Protein AF-A0AAW2M3I8-F1 (afdb_monomer_lite)

Foldseek 3Di:
DDQDQWKDKDWLQVPDDPVVLVVCLLQDWAWDWDDDPQKTKTATDHNVVVCVVVVHDDPDPPPRPGPIDIGHPVVSVVRVCRSSDGNPRDMDIDGHCPPPVVVVDDDPPDD

Sequence (111 aa):
MLVKDGPFKFVDDGHAEELDHSYFVTIRSSYLTLRQDGRFIIEPYSPHRFERQFGYYQDVPGTLRYDTRVAFLEEGLRYWRLCVLSKSSSKAWFPCLPANAKKLCLKAYKA

Structure (mmCIF, N/CA/C/O backbone):
data_AF-A0AAW2M3I8-F1
#
_entry.id   AF-A0AAW2M3I8-F1
#
loop_
_atom_site.group_PDB
_atom_site.id
_atom_site.type_symbol
_atom_site.label_atom_id
_atom_site.label_alt_id
_atom_site.label_comp_id
_atom_site.label_asym_id
_atom_site.label_entity_id
_atom_site.label_seq_id
_atom_site.pdbx_PDB_ins_code
_atom_site.Cartn_x
_atom_site.Cartn_y
_atom_site.Cartn_z
_atom_site.occupancy
_atom_site.B_iso_or_equiv
_atom_site.auth_seq_id
_atom_site.auth_comp_id
_atom_site.auth_asym_id
_atom_site.auth_atom_id
_atom_site.pdbx_PDB_model_num
ATOM 1 N N . MET A 1 1 ? -9.106 -7.551 13.986 1.00 53.06 1 MET A N 1
ATOM 2 C CA . MET A 1 1 ? -9.936 -6.487 13.368 1.00 53.06 1 MET A CA 1
ATOM 3 C C . MET A 1 1 ? -10.147 -5.429 14.428 1.00 53.06 1 MET A C 1
ATOM 5 O O . MET A 1 1 ? -10.654 -5.757 15.491 1.00 53.06 1 MET A O 1
ATOM 9 N N . LEU A 1 2 ? -9.644 -4.224 14.183 1.00 54.12 2 LEU A N 1
ATOM 10 C CA . LEU A 1 2 ? -9.368 -3.196 15.187 1.00 54.12 2 LEU A CA 1
ATOM 11 C C . LEU A 1 2 ? -10.657 -2.669 15.848 1.00 54.12 2 LEU A C 1
ATOM 13 O O . LEU A 1 2 ? -11.191 -1.632 15.467 1.00 54.12 2 LEU A O 1
ATOM 17 N N . VAL A 1 3 ? -11.167 -3.402 16.838 1.00 54.31 3 VAL A N 1
ATOM 18 C CA . VAL A 1 3 ? -12.229 -2.943 17.737 1.00 54.31 3 VAL A CA 1
ATOM 19 C C . VAL A 1 3 ? -11.545 -2.144 18.837 1.00 54.31 3 VAL A C 1
ATOM 21 O O . VAL A 1 3 ? -11.091 -2.693 19.837 1.00 54.31 3 VAL A O 1
ATOM 24 N N . LYS A 1 4 ? -11.389 -0.842 18.607 1.00 60.06 4 LYS A N 1
ATOM 25 C CA . LYS A 1 4 ? -10.986 0.107 19.646 1.00 60.06 4 LYS A CA 1
ATOM 26 C C . LYS A 1 4 ? -12.103 1.119 19.835 1.00 60.06 4 LYS A C 1
ATOM 28 O O . LYS A 1 4 ? -12.668 1.596 18.852 1.00 60.06 4 LYS A O 1
ATOM 33 N N . ASP A 1 5 ? -12.379 1.466 21.089 1.00 63.38 5 ASP A N 1
ATOM 34 C CA . ASP A 1 5 ? -13.468 2.366 21.505 1.00 63.38 5 ASP A CA 1
ATOM 35 C C . ASP A 1 5 ? -13.215 3.850 21.158 1.00 63.38 5 ASP A C 1
ATOM 37 O O . ASP A 1 5 ? -13.711 4.764 21.814 1.00 63.38 5 ASP A O 1
ATOM 41 N N . GLY A 1 6 ? -12.421 4.121 20.120 1.00 70.44 6 GLY A N 1
ATOM 42 C CA . GLY A 1 6 ? -12.074 5.467 19.694 1.00 70.44 6 GLY A CA 1
ATOM 43 C C . GLY A 1 6 ? -11.144 5.499 18.481 1.00 70.44 6 GLY A C 1
ATOM 44 O O . GLY A 1 6 ? -10.655 4.455 18.036 1.00 70.44 6 GLY A O 1
ATOM 45 N N . PRO A 1 7 ? -10.883 6.705 17.938 1.00 75.75 7 PRO A N 1
ATOM 46 C CA . PRO A 1 7 ? -9.880 6.872 16.903 1.00 75.75 7 PRO A CA 1
ATOM 47 C C . PRO A 1 7 ? -8.532 6.408 17.441 1.00 75.75 7 PRO A C 1
ATOM 49 O O . PRO A 1 7 ? -8.113 6.809 18.529 1.00 75.75 7 PRO A O 1
ATOM 52 N N . PHE A 1 8 ? -7.842 5.570 16.678 1.00 81.81 8 PHE A N 1
ATOM 53 C CA . PHE A 1 8 ? -6.535 5.074 17.080 1.00 81.81 8 PHE A CA 1
ATOM 54 C C . PHE A 1 8 ? -5.512 5.297 15.979 1.00 81.81 8 PHE A C 1
ATOM 56 O O . PHE A 1 8 ? -5.806 5.315 14.782 1.00 81.81 8 PHE A O 1
ATOM 63 N N . LYS A 1 9 ? -4.273 5.466 16.424 1.00 85.62 9 LYS A N 1
ATOM 64 C CA . LYS A 1 9 ? -3.113 5.575 15.561 1.00 85.62 9 LYS A CA 1
ATOM 65 C C . LYS A 1 9 ? -2.448 4.213 15.466 1.00 85.62 9 LYS A C 1
ATOM 67 O O . LYS A 1 9 ? -2.064 3.645 16.486 1.00 85.62 9 LYS A O 1
ATOM 72 N N . PHE A 1 10 ? -2.294 3.719 14.249 1.00 85.94 10 PHE A N 1
ATOM 73 C CA . PHE A 1 10 ? -1.436 2.580 13.966 1.00 85.94 10 PHE A CA 1
ATOM 74 C C . PHE A 1 10 ? -0.037 3.075 13.614 1.00 85.94 10 PHE A C 1
ATOM 76 O O . PHE A 1 10 ? 0.114 4.073 12.899 1.00 85.94 10 PHE A O 1
ATOM 83 N N . VAL A 1 11 ? 0.976 2.378 14.118 1.00 89.56 11 VAL A N 1
ATOM 84 C CA . VAL A 1 11 ? 2.383 2.607 13.792 1.00 89.56 11 VAL A CA 1
ATOM 85 C C . VAL A 1 11 ? 2.962 1.276 13.346 1.00 89.56 11 VAL A C 1
ATOM 87 O O . VAL A 1 11 ? 2.856 0.290 14.064 1.00 89.56 11 VAL A O 1
ATOM 90 N N . ASP A 1 12 ? 3.573 1.252 12.167 1.00 89.31 12 ASP A N 1
ATOM 91 C CA . ASP A 1 12 ? 4.314 0.084 11.699 1.00 89.31 12 ASP A CA 1
ATOM 92 C C . ASP A 1 12 ? 5.693 0.025 12.374 1.00 89.31 12 ASP A C 1
ATOM 94 O O . ASP A 1 12 ? 6.705 0.480 11.832 1.00 89.31 12 ASP A O 1
ATOM 98 N N . ASP A 1 13 ? 5.696 -0.492 13.599 1.00 92.31 13 ASP A N 1
ATOM 99 C CA . ASP A 1 13 ? 6.868 -0.766 14.437 1.00 92.31 13 ASP A CA 1
ATOM 100 C C . ASP A 1 13 ? 7.296 -2.248 14.398 1.00 92.31 13 ASP A C 1
ATOM 102 O O . ASP A 1 13 ? 8.311 -2.629 14.983 1.00 92.31 13 ASP A O 1
ATOM 106 N N . GLY A 1 14 ? 6.557 -3.080 13.656 1.00 90.44 14 GLY A N 1
ATOM 107 C CA . GLY A 1 14 ? 6.782 -4.521 13.533 1.00 90.44 14 GLY A CA 1
ATOM 108 C C . GLY A 1 14 ? 6.302 -5.355 14.717 1.00 90.44 14 GLY A C 1
ATOM 109 O O . GLY A 1 14 ? 6.712 -6.510 14.819 1.00 90.44 14 GLY A O 1
ATOM 110 N N . HIS A 1 15 ? 5.464 -4.797 15.593 1.00 90.81 15 HIS A N 1
ATOM 111 C CA . HIS A 1 15 ? 4.844 -5.517 16.710 1.00 90.81 15 HIS A CA 1
ATOM 112 C C . HIS A 1 15 ? 3.359 -5.840 16.483 1.00 90.81 15 HIS A C 1
ATOM 114 O O . HIS A 1 15 ? 2.739 -6.484 17.326 1.00 90.81 15 HIS A O 1
ATOM 120 N N . ALA A 1 16 ? 2.783 -5.404 15.360 1.00 87.62 16 ALA A N 1
ATOM 121 C CA . ALA A 1 16 ? 1.391 -5.674 15.012 1.00 87.62 16 ALA A CA 1
ATOM 122 C C . ALA A 1 16 ? 1.143 -7.149 14.653 1.00 87.62 16 ALA A C 1
ATOM 124 O O . ALA A 1 16 ? 2.010 -7.821 14.091 1.00 87.62 16 ALA A O 1
ATOM 125 N N . GLU A 1 17 ? -0.075 -7.627 14.917 1.00 90.00 17 GLU A N 1
ATOM 126 C CA . GLU A 1 17 ? -0.544 -8.923 14.423 1.00 90.00 17 GLU A CA 1
ATOM 127 C C . GLU A 1 17 ? -0.560 -8.959 12.887 1.00 90.00 17 GLU A C 1
ATOM 129 O O . GLU A 1 17 ? -0.767 -7.937 12.226 1.00 90.00 17 GLU A O 1
ATOM 134 N N . GLU A 1 18 ? -0.399 -10.151 12.307 1.00 87.38 18 GLU A N 1
ATOM 135 C CA . GLU A 1 18 ? -0.309 -10.347 10.854 1.00 87.38 18 GLU A CA 1
ATOM 136 C C . GLU A 1 18 ? -1.506 -9.756 10.097 1.00 87.38 18 GLU A C 1
ATOM 138 O O . GLU A 1 18 ? -1.328 -9.116 9.058 1.00 87.38 18 GLU A O 1
ATOM 143 N N . LEU A 1 19 ? -2.721 -9.921 10.628 1.00 85.81 19 LEU A N 1
ATOM 144 C CA . LEU A 1 19 ? -3.939 -9.387 10.019 1.00 85.81 19 LEU A CA 1
ATOM 145 C C . LEU A 1 19 ? -3.966 -7.855 10.027 1.00 85.81 19 LEU A C 1
ATOM 147 O O . LEU A 1 19 ? -4.311 -7.246 9.015 1.00 85.81 19 LEU A O 1
ATOM 151 N N . ASP A 1 20 ? -3.583 -7.231 11.140 1.00 84.81 20 ASP A N 1
ATOM 152 C CA . ASP A 1 20 ? -3.579 -5.773 11.269 1.00 84.81 20 ASP A CA 1
ATOM 153 C C . ASP A 1 20 ? -2.459 -5.149 10.424 1.00 84.81 20 ASP A C 1
ATOM 155 O O . ASP A 1 20 ? -2.681 -4.137 9.758 1.00 84.81 20 ASP A O 1
ATOM 159 N N . HIS A 1 21 ? -1.285 -5.788 10.373 1.00 85.81 21 HIS A N 1
ATOM 160 C CA . HIS A 1 21 ? -0.200 -5.404 9.471 1.00 85.81 21 HIS A CA 1
ATOM 161 C C . HIS A 1 21 ? -0.620 -5.537 8.002 1.00 85.81 21 HIS A C 1
ATOM 163 O O . HIS A 1 21 ? -0.438 -4.603 7.223 1.00 85.81 21 HIS A O 1
ATOM 169 N N . SER A 1 22 ? -1.224 -6.666 7.621 1.00 85.19 22 SER A N 1
ATOM 170 C CA . SER A 1 22 ? -1.696 -6.894 6.250 1.00 85.19 22 SER A CA 1
ATOM 171 C C . SER A 1 22 ? -2.730 -5.850 5.847 1.00 85.19 22 SER A C 1
ATOM 173 O O . SER A 1 22 ? -2.608 -5.236 4.789 1.00 85.19 22 SER A O 1
ATOM 175 N N . TYR A 1 23 ? -3.701 -5.573 6.721 1.00 82.62 23 TYR A N 1
ATOM 176 C CA . TYR A 1 23 ? -4.684 -4.519 6.498 1.00 82.62 23 TYR A CA 1
ATOM 177 C C . TYR A 1 23 ? -4.017 -3.146 6.351 1.00 82.62 23 TYR A C 1
ATOM 179 O O . TYR A 1 23 ? -4.283 -2.432 5.385 1.00 82.62 23 TYR A O 1
ATOM 187 N N . PHE A 1 24 ? -3.081 -2.801 7.236 1.00 83.00 24 PHE A N 1
ATOM 188 C CA . PHE A 1 24 ? -2.325 -1.555 7.145 1.00 83.00 24 PHE A CA 1
ATOM 189 C C . PHE A 1 24 ? -1.559 -1.416 5.819 1.00 83.00 24 PHE A C 1
ATOM 191 O O . PHE A 1 24 ? -1.614 -0.358 5.193 1.00 83.00 24 PHE A O 1
ATOM 198 N N . VAL A 1 25 ? -0.894 -2.477 5.347 1.00 83.00 25 VAL A N 1
ATOM 199 C CA . VAL A 1 25 ? -0.181 -2.479 4.059 1.00 83.00 25 VAL A CA 1
ATOM 200 C C . VAL A 1 25 ? -1.132 -2.172 2.897 1.00 83.00 25 VAL A C 1
ATOM 202 O O . VAL A 1 25 ? -0.759 -1.405 2.010 1.00 83.00 25 VAL A O 1
ATOM 205 N N . THR A 1 26 ? -2.369 -2.690 2.916 1.00 78.88 26 THR A N 1
ATOM 206 C CA . THR A 1 26 ? -3.353 -2.437 1.840 1.00 78.88 26 THR A CA 1
ATOM 207 C C . THR A 1 26 ? -3.827 -0.986 1.754 1.00 78.88 26 THR A C 1
ATOM 209 O O . THR A 1 26 ? -4.193 -0.525 0.671 1.00 78.88 26 THR A O 1
ATOM 212 N N . ILE A 1 27 ? -3.785 -0.247 2.864 1.00 78.25 27 ILE A N 1
ATOM 213 C CA . ILE A 1 27 ? -4.283 1.132 2.951 1.00 78.25 27 ILE A CA 1
ATOM 214 C C . ILE A 1 27 ? -3.174 2.168 3.143 1.00 78.25 27 ILE A C 1
ATOM 216 O O . ILE A 1 27 ? -3.456 3.322 3.450 1.00 78.25 27 ILE A O 1
ATOM 220 N N . ARG A 1 28 ? -1.902 1.786 3.042 1.00 79.56 28 ARG A N 1
ATOM 221 C CA . ARG A 1 28 ? -0.779 2.720 3.164 1.00 79.56 28 ARG A CA 1
ATOM 222 C C . ARG A 1 28 ? -0.400 3.247 1.784 1.00 79.56 28 ARG A C 1
ATOM 224 O O . ARG A 1 28 ? -0.320 2.479 0.832 1.00 79.56 28 ARG A O 1
ATOM 231 N N . SER A 1 29 ? -0.090 4.539 1.676 1.00 79.19 29 SER A N 1
ATOM 232 C CA . SER A 1 29 ? 0.522 5.091 0.460 1.00 79.19 29 SER A CA 1
ATOM 233 C C . SER A 1 29 ? 1.871 4.428 0.171 1.00 79.19 29 SER A C 1
ATOM 235 O O . SER A 1 29 ? 2.734 4.352 1.045 1.00 79.19 29 SER A O 1
ATOM 237 N N . SER A 1 30 ? 2.064 3.956 -1.055 1.00 81.94 30 SER A N 1
ATOM 238 C CA . SER A 1 30 ? 3.260 3.213 -1.464 1.00 81.94 30 SER A CA 1
ATOM 239 C C . SER A 1 30 ? 3.531 3.395 -2.963 1.00 81.94 30 SER A C 1
ATOM 241 O O . SER A 1 30 ? 3.030 4.336 -3.578 1.00 81.94 30 SER A O 1
ATOM 243 N N . TYR A 1 31 ? 4.334 2.510 -3.555 1.00 82.88 31 TYR A N 1
ATOM 244 C CA . TYR A 1 31 ? 4.492 2.400 -5.000 1.00 82.88 31 TYR A CA 1
ATOM 245 C C . TYR A 1 31 ? 4.024 1.017 -5.457 1.00 82.88 31 TYR A C 1
ATOM 247 O O . TYR A 1 31 ? 4.514 0.001 -4.960 1.00 82.88 31 TYR A O 1
ATOM 255 N N . LEU A 1 32 ? 3.102 0.973 -6.419 1.00 84.56 32 LEU A N 1
ATOM 256 C CA . LEU A 1 32 ? 2.764 -0.256 -7.128 1.00 84.56 32 LEU A CA 1
ATOM 257 C C . LEU A 1 32 ? 3.857 -0.551 -8.142 1.00 84.56 32 LEU A C 1
ATOM 259 O O . LEU A 1 32 ? 4.268 0.321 -8.900 1.00 84.56 32 LEU A O 1
ATOM 263 N N . THR A 1 33 ? 4.310 -1.797 -8.150 1.00 87.25 33 THR A N 1
ATOM 264 C CA . THR A 1 33 ? 5.286 -2.288 -9.117 1.00 87.25 33 THR A CA 1
ATOM 265 C C . THR A 1 33 ? 4.596 -3.277 -10.044 1.00 87.25 33 THR A C 1
ATOM 267 O O . THR A 1 33 ? 4.243 -4.379 -9.631 1.00 87.25 33 THR A O 1
ATOM 270 N N . LEU A 1 34 ? 4.387 -2.876 -11.292 1.00 87.69 34 LEU A N 1
ATOM 271 C CA . LEU A 1 34 ? 3.785 -3.682 -12.352 1.00 87.69 34 LEU A CA 1
ATOM 272 C C . LEU A 1 34 ? 4.893 -4.199 -13.271 1.00 87.69 34 LEU A C 1
ATOM 274 O O . LEU A 1 34 ? 5.874 -3.497 -13.503 1.00 87.69 34 LEU A O 1
ATOM 278 N N . ARG A 1 35 ? 4.757 -5.411 -13.812 1.00 89.81 35 ARG A N 1
ATOM 279 C CA . ARG A 1 35 ? 5.718 -5.974 -14.772 1.00 89.81 35 ARG A CA 1
ATOM 280 C C . ARG A 1 35 ? 5.098 -6.006 -16.164 1.00 89.81 35 ARG A C 1
ATOM 282 O O . ARG A 1 35 ? 4.040 -6.599 -16.337 1.00 89.81 35 ARG A O 1
ATOM 289 N N . GLN A 1 36 ? 5.787 -5.428 -17.143 1.00 87.06 36 GLN A N 1
ATOM 290 C CA . GLN A 1 36 ? 5.370 -5.406 -18.543 1.00 87.06 36 GLN A CA 1
ATOM 291 C C . GLN A 1 36 ? 6.592 -5.586 -19.452 1.00 87.06 36 GLN A C 1
ATOM 293 O O . GLN A 1 36 ? 7.563 -4.844 -19.331 1.00 87.06 36 GLN A O 1
ATOM 298 N N . ASP A 1 37 ? 6.560 -6.582 -20.342 1.00 87.69 37 ASP A N 1
ATOM 299 C CA . ASP A 1 37 ? 7.564 -6.801 -21.400 1.00 87.69 37 ASP A CA 1
ATOM 300 C C . ASP A 1 37 ? 9.029 -6.770 -20.916 1.00 87.69 37 ASP A C 1
ATOM 302 O O . ASP A 1 37 ? 9.910 -6.156 -21.515 1.00 87.69 37 ASP A O 1
ATOM 306 N N . GLY A 1 38 ? 9.300 -7.408 -19.771 1.00 84.81 38 GLY A N 1
ATOM 307 C CA . GLY A 1 38 ? 10.643 -7.461 -19.173 1.00 84.81 38 GLY A CA 1
ATOM 308 C C . GLY A 1 38 ? 11.084 -6.181 -18.451 1.00 84.81 38 GLY A C 1
ATOM 309 O O . GLY A 1 38 ? 12.180 -6.142 -17.894 1.00 84.81 38 GLY A O 1
ATOM 310 N N . ARG A 1 39 ? 10.227 -5.161 -18.405 1.00 87.44 39 ARG A N 1
ATOM 311 C CA . ARG A 1 39 ? 10.410 -3.917 -17.653 1.00 87.44 39 ARG A CA 1
ATOM 312 C C . ARG A 1 39 ? 9.428 -3.851 -16.491 1.00 87.44 39 ARG A C 1
ATOM 314 O O . ARG A 1 39 ? 8.454 -4.605 -16.427 1.00 87.44 39 ARG A O 1
ATOM 321 N N . PHE A 1 40 ? 9.699 -2.938 -15.569 1.00 90.62 40 PHE A N 1
ATOM 322 C CA . PHE A 1 40 ? 8.787 -2.604 -14.489 1.00 90.62 40 PHE A CA 1
ATOM 323 C C . PHE A 1 40 ? 8.213 -1.211 -14.692 1.00 90.62 40 PHE A C 1
ATOM 325 O O . PHE A 1 40 ? 8.906 -0.302 -15.142 1.00 90.62 40 PHE A O 1
ATOM 332 N N . ILE A 1 41 ? 6.943 -1.060 -14.349 1.00 89.81 41 ILE A N 1
ATOM 333 C CA . ILE A 1 41 ? 6.240 0.212 -14.281 1.00 89.81 41 ILE A CA 1
ATOM 334 C C . ILE A 1 41 ? 5.961 0.468 -12.806 1.00 89.81 41 ILE A C 1
ATOM 336 O O . ILE A 1 41 ? 5.349 -0.359 -12.129 1.00 89.81 41 ILE A O 1
ATOM 340 N N . ILE A 1 42 ? 6.460 1.590 -12.306 1.00 89.12 42 ILE A N 1
ATOM 341 C CA . ILE A 1 42 ? 6.300 2.020 -10.923 1.00 89.12 42 ILE A CA 1
ATOM 342 C C . ILE A 1 42 ? 5.275 3.141 -10.903 1.00 89.12 42 ILE A C 1
ATOM 344 O O . ILE A 1 42 ? 5.485 4.170 -11.541 1.00 89.12 42 ILE A O 1
ATOM 348 N N . GLU A 1 43 ? 4.185 2.949 -10.170 1.00 86.06 43 GLU A N 1
ATOM 349 C CA . GLU A 1 43 ? 3.122 3.943 -10.034 1.00 86.06 43 GLU A CA 1
ATOM 350 C C . GLU A 1 43 ? 2.913 4.313 -8.567 1.00 86.06 43 GLU A C 1
ATOM 352 O O . GLU A 1 43 ? 2.910 3.425 -7.711 1.00 86.06 43 GLU A O 1
ATOM 357 N N . PRO A 1 44 ? 2.692 5.595 -8.236 1.00 83.00 44 PRO A N 1
ATOM 358 C CA . PRO A 1 44 ? 2.302 5.970 -6.888 1.00 83.00 44 PRO A CA 1
ATOM 359 C C . PRO A 1 44 ? 0.963 5.311 -6.524 1.00 83.00 44 PRO A C 1
ATOM 361 O O . PRO A 1 44 ? -0.071 5.511 -7.173 1.00 83.00 44 PRO A O 1
ATOM 364 N N . TYR A 1 45 ? 0.979 4.533 -5.446 1.00 77.00 45 TYR A N 1
ATOM 365 C CA . TYR A 1 45 ? -0.212 4.005 -4.806 1.00 77.00 45 TYR A CA 1
ATOM 366 C C . TYR A 1 45 ? -0.675 5.001 -3.758 1.00 77.00 45 TYR A C 1
ATOM 368 O O . TYR A 1 45 ? 0.040 5.290 -2.797 1.00 77.00 45 TYR A O 1
ATOM 376 N N . SER A 1 46 ? -1.890 5.509 -3.924 1.00 72.81 46 SER A N 1
ATOM 377 C CA . SER A 1 46 ? -2.546 6.260 -2.871 1.00 72.81 46 SER A CA 1
ATOM 378 C C . SER A 1 46 ? -3.879 5.579 -2.525 1.00 72.81 46 SER A C 1
ATOM 380 O O . SER A 1 46 ? -4.687 5.328 -3.428 1.00 72.81 46 SER A O 1
ATOM 382 N N . PRO A 1 47 ? -4.109 5.268 -1.238 1.00 65.19 47 PRO A N 1
ATOM 383 C CA . PRO A 1 47 ? -5.226 4.454 -0.753 1.00 65.19 47 PRO A CA 1
ATOM 384 C C . PRO A 1 47 ? -6.608 5.019 -1.046 1.00 65.19 47 PRO A C 1
ATOM 386 O O . PRO A 1 47 ? -7.575 4.269 -0.993 1.00 65.19 47 PRO A O 1
ATOM 389 N N . HIS A 1 48 ? -6.728 6.298 -1.419 1.00 61.00 48 HIS A N 1
ATOM 390 C CA . HIS A 1 48 ? -8.007 6.897 -1.807 1.00 61.00 48 HIS A CA 1
ATOM 391 C C . HIS A 1 48 ? -8.737 6.089 -2.902 1.00 61.00 48 HIS A C 1
ATOM 393 O O . HIS A 1 48 ? -9.959 6.164 -3.005 1.00 61.00 48 HIS A O 1
ATOM 399 N N . ARG A 1 49 ? -8.020 5.294 -3.719 1.00 53.06 49 ARG A N 1
ATOM 400 C CA . ARG A 1 49 ? -8.630 4.361 -4.689 1.00 53.06 49 ARG A CA 1
ATOM 401 C C . ARG A 1 49 ? -9.259 3.123 -4.036 1.00 53.06 49 ARG A C 1
ATOM 403 O O . ARG A 1 49 ? -10.330 2.714 -4.472 1.00 53.06 49 ARG A O 1
ATOM 410 N N . PHE A 1 50 ? -8.636 2.565 -3.000 1.00 58.78 50 PHE A N 1
ATOM 411 C CA . PHE A 1 50 ? -9.170 1.444 -2.218 1.00 58.78 50 PHE A CA 1
ATOM 412 C C . PHE A 1 50 ? -10.303 1.911 -1.298 1.00 58.78 50 PHE A C 1
ATOM 414 O O . PHE A 1 50 ? -11.379 1.330 -1.272 1.00 58.78 50 PHE A O 1
ATOM 421 N N . GLU A 1 51 ? -10.117 3.043 -0.624 1.00 55.50 51 GLU A N 1
ATOM 422 C CA . GLU A 1 51 ? -11.101 3.650 0.273 1.00 55.50 51 GLU A CA 1
ATOM 423 C C . GLU A 1 51 ? -12.427 4.008 -0.422 1.00 55.50 51 GLU A C 1
ATOM 425 O O . GLU A 1 51 ? -13.495 3.815 0.164 1.00 55.50 51 GLU A O 1
ATOM 430 N N . ARG A 1 52 ? -12.388 4.411 -1.704 1.00 52.31 52 ARG A N 1
ATOM 431 C CA . ARG A 1 52 ? -13.591 4.576 -2.545 1.00 52.31 52 ARG A CA 1
ATOM 432 C C . ARG A 1 52 ? -14.396 3.285 -2.710 1.00 52.31 52 ARG A C 1
ATOM 434 O O . ARG A 1 52 ? -15.619 3.362 -2.769 1.00 52.31 52 ARG A O 1
ATOM 441 N N . GLN A 1 53 ? -13.750 2.116 -2.775 1.00 51.34 53 GLN A N 1
ATOM 442 C CA . GLN A 1 53 ? -14.450 0.828 -2.906 1.00 51.34 53 GLN A CA 1
ATOM 443 C C . GLN A 1 53 ? -15.235 0.465 -1.638 1.00 51.34 53 GLN A C 1
ATOM 445 O O . GLN A 1 53 ? -16.250 -0.220 -1.727 1.00 51.34 53 GLN A O 1
ATOM 450 N N . PHE A 1 54 ? -14.801 0.961 -0.476 1.00 56.59 54 PHE A N 1
ATOM 451 C CA . PHE A 1 54 ? -15.442 0.712 0.820 1.00 56.59 54 PHE A CA 1
ATOM 452 C C . PHE A 1 54 ? -16.275 1.898 1.333 1.00 56.59 54 PHE A C 1
ATOM 454 O O . PHE A 1 54 ? -16.810 1.838 2.437 1.00 56.59 54 PHE A O 1
ATOM 461 N N . GLY A 1 55 ? -16.423 2.961 0.534 1.00 48.34 55 GLY A N 1
ATOM 462 C CA . GLY A 1 55 ? -17.264 4.113 0.867 1.00 48.34 55 GLY A CA 1
ATOM 463 C C . GLY A 1 55 ? -16.685 5.041 1.939 1.00 48.34 55 GLY A C 1
ATOM 464 O O . GLY A 1 55 ? -17.442 5.782 2.566 1.00 48.34 55 GLY A O 1
ATOM 465 N N . TYR A 1 56 ? -15.367 5.025 2.163 1.00 51.94 56 TYR A N 1
ATOM 466 C CA . TYR A 1 56 ? -14.725 5.996 3.048 1.00 51.94 56 TYR A CA 1
ATOM 467 C C . TYR A 1 56 ? -14.681 7.380 2.377 1.00 51.94 56 TYR A C 1
ATOM 469 O O . TYR A 1 56 ? -14.317 7.523 1.208 1.00 51.94 56 TYR A O 1
ATOM 477 N N . TYR A 1 57 ? -15.101 8.405 3.122 1.00 44.62 57 TYR A N 1
ATOM 478 C CA . TYR A 1 57 ? -15.146 9.796 2.672 1.00 44.62 57 TYR A CA 1
ATOM 479 C C . TYR A 1 57 ? -13.734 10.390 2.691 1.00 44.62 57 TYR A C 1
ATOM 481 O O . TYR A 1 57 ? -13.116 10.447 3.752 1.00 44.62 57 TYR A O 1
ATOM 489 N N . GLN A 1 58 ? -13.231 10.866 1.550 1.00 50.41 58 GLN A N 1
ATOM 490 C CA . GLN A 1 58 ? -12.012 11.676 1.520 1.00 50.41 58 GLN A CA 1
ATOM 491 C C . GLN A 1 58 ? -12.245 12.973 0.759 1.00 50.41 58 GLN A C 1
ATOM 493 O O . GLN A 1 58 ? -12.238 13.008 -0.471 1.00 50.41 58 GLN A O 1
ATOM 498 N N . ASP A 1 59 ? -12.388 14.049 1.522 1.00 38.59 59 ASP A N 1
ATOM 499 C CA . ASP A 1 59 ? -12.302 15.416 1.028 1.00 38.59 59 ASP A CA 1
ATOM 500 C C . ASP A 1 59 ? -10.848 15.893 1.119 1.00 38.59 59 ASP A C 1
ATOM 502 O O . ASP A 1 59 ? -10.502 16.738 1.933 1.00 38.59 59 ASP A O 1
ATOM 506 N N . VAL A 1 60 ? -9.968 15.268 0.330 1.00 47.44 60 VAL A N 1
ATOM 507 C CA . VAL A 1 60 ? -8.744 15.891 -0.194 1.00 47.44 60 VAL A CA 1
ATOM 508 C C . VAL A 1 60 ? -8.437 15.208 -1.530 1.00 47.44 60 VAL A C 1
ATOM 510 O O . VAL A 1 60 ? -7.848 14.123 -1.546 1.00 47.44 60 VAL A O 1
ATOM 513 N N . PRO A 1 61 ? -8.789 15.802 -2.682 1.00 48.56 61 PRO A N 1
ATOM 514 C CA . PRO A 1 61 ? -8.238 15.366 -3.949 1.00 48.56 61 PRO A CA 1
ATOM 515 C C . PRO A 1 61 ? -6.793 15.864 -3.994 1.00 48.56 61 PRO A C 1
ATOM 517 O O . PRO A 1 61 ? -6.483 16.907 -4.563 1.00 48.56 61 PRO A O 1
ATOM 520 N N . GLY A 1 62 ? -5.884 15.131 -3.352 1.00 52.09 62 GLY A N 1
ATOM 521 C CA . GLY A 1 62 ? -4.475 15.271 -3.671 1.00 52.09 62 GLY A CA 1
ATOM 522 C C . GLY A 1 62 ? -4.341 14.894 -5.137 1.00 52.09 62 GLY A C 1
ATOM 523 O O . GLY A 1 62 ? -4.561 13.735 -5.485 1.00 52.09 62 GLY A O 1
ATOM 524 N N . THR A 1 63 ? -4.054 15.862 -6.008 1.00 55.03 63 THR A N 1
ATOM 525 C CA . THR A 1 63 ? -3.760 15.589 -7.413 1.00 55.03 63 THR A CA 1
ATOM 526 C C . THR A 1 63 ? -2.668 14.528 -7.443 1.00 55.03 63 THR A C 1
ATOM 528 O O . THR A 1 63 ? -1.529 14.808 -7.064 1.00 55.03 63 THR A O 1
ATOM 531 N N . LEU A 1 64 ? -3.016 13.301 -7.846 1.00 56.53 64 LEU A N 1
ATOM 532 C CA . LEU A 1 64 ? -2.036 12.281 -8.192 1.00 56.53 64 LEU A CA 1
ATOM 533 C C . LEU A 1 64 ? -1.207 12.896 -9.314 1.00 56.53 64 LEU A C 1
ATOM 535 O O . LEU A 1 64 ? -1.649 12.965 -10.460 1.00 56.53 64 LEU A O 1
ATOM 539 N N . ARG A 1 65 ? -0.028 13.421 -8.977 1.00 58.44 65 ARG A N 1
ATOM 540 C CA . ARG A 1 65 ? 0.951 13.754 -10.000 1.00 58.44 65 ARG A CA 1
ATOM 541 C C . ARG A 1 65 ? 1.253 12.429 -10.681 1.00 58.44 65 ARG A C 1
ATOM 543 O O . ARG A 1 65 ? 1.687 11.495 -10.010 1.00 58.44 65 ARG A O 1
ATOM 550 N N . TYR A 1 66 ? 0.928 12.333 -11.966 1.00 63.38 66 TYR A N 1
ATOM 551 C CA . TYR A 1 66 ? 1.295 11.192 -12.791 1.00 63.38 66 TYR A CA 1
ATOM 552 C C . TYR A 1 66 ? 2.824 11.091 -12.776 1.00 63.38 66 TYR A C 1
ATOM 554 O O . TYR A 1 66 ? 3.510 11.801 -13.503 1.00 63.38 66 TYR A O 1
ATOM 562 N N . ASP A 1 67 ? 3.344 10.270 -11.871 1.00 73.12 67 ASP A N 1
ATOM 563 C CA . ASP A 1 67 ? 4.764 9.967 -11.696 1.00 73.12 67 ASP A CA 1
ATOM 564 C C . ASP A 1 67 ? 4.959 8.473 -11.956 1.00 73.12 67 ASP A C 1
ATOM 566 O O . ASP A 1 67 ? 5.375 7.699 -11.094 1.00 73.12 67 ASP A O 1
ATOM 570 N N . THR A 1 68 ? 4.535 8.054 -13.147 1.00 79.69 68 THR A N 1
ATOM 571 C CA . THR A 1 68 ? 4.751 6.696 -13.631 1.00 79.69 68 THR A CA 1
ATOM 572 C C . THR A 1 68 ? 6.186 6.589 -14.126 1.00 79.69 68 THR A C 1
ATOM 574 O O . THR A 1 68 ? 6.599 7.332 -15.018 1.00 79.69 68 THR A O 1
ATOM 577 N N . ARG A 1 69 ? 6.956 5.654 -13.564 1.00 87.25 69 ARG A N 1
ATOM 578 C CA . ARG A 1 69 ? 8.372 5.460 -13.906 1.00 87.25 69 ARG A CA 1
ATOM 579 C C . ARG A 1 69 ? 8.588 4.097 -14.535 1.00 87.25 69 ARG A C 1
ATOM 581 O O . ARG A 1 69 ? 8.067 3.100 -14.046 1.00 87.25 69 ARG A O 1
ATOM 588 N N . VAL A 1 70 ? 9.400 4.043 -15.585 1.00 89.88 70 VAL A N 1
ATOM 589 C CA . VAL A 1 70 ? 9.898 2.775 -16.127 1.00 89.88 70 VAL A CA 1
ATOM 590 C C . VAL A 1 70 ? 11.186 2.415 -15.394 1.00 89.88 70 VAL A C 1
ATOM 592 O O . VA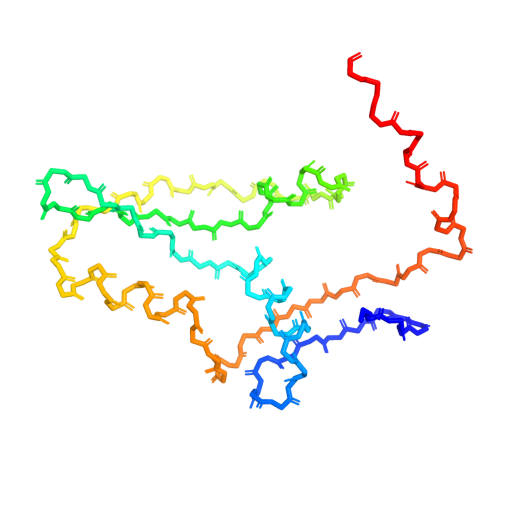L A 1 70 ? 12.091 3.238 -15.283 1.00 89.88 70 VAL A O 1
ATOM 595 N N . ALA A 1 71 ? 11.262 1.189 -14.892 1.00 89.94 71 ALA A N 1
ATOM 596 C CA . ALA A 1 71 ? 12.351 0.696 -14.066 1.00 89.94 71 ALA A CA 1
ATOM 597 C C . ALA A 1 71 ? 12.862 -0.665 -14.564 1.00 89.94 71 ALA A C 1
ATOM 599 O O . ALA A 1 71 ? 12.127 -1.460 -15.158 1.00 89.94 71 ALA A O 1
ATOM 600 N N . PHE A 1 72 ? 14.140 -0.941 -14.304 1.00 90.38 72 PHE A N 1
ATOM 601 C CA . PHE A 1 72 ? 14.739 -2.262 -14.507 1.00 90.38 72 PHE A CA 1
ATOM 602 C C . PHE A 1 72 ? 14.427 -3.194 -13.327 1.00 90.38 72 PHE A C 1
ATOM 604 O O . PHE A 1 72 ? 13.885 -2.766 -12.310 1.00 90.38 72 PHE A O 1
ATOM 611 N N . LEU A 1 73 ? 14.770 -4.479 -13.461 1.00 88.44 73 LEU A N 1
ATOM 612 C CA . LEU A 1 73 ? 14.440 -5.521 -12.482 1.00 88.44 73 LEU A CA 1
ATOM 613 C C . LEU A 1 73 ? 14.863 -5.180 -11.048 1.00 88.44 73 LEU A C 1
ATOM 615 O O . LEU A 1 73 ? 14.073 -5.369 -10.129 1.00 88.44 73 LEU A O 1
ATOM 619 N N . GLU A 1 74 ? 16.077 -4.670 -10.853 1.00 90.38 74 GLU A N 1
ATOM 620 C CA . GLU A 1 74 ? 16.591 -4.333 -9.522 1.00 90.38 74 GLU A CA 1
ATOM 621 C C . GLU A 1 74 ? 15.759 -3.238 -8.843 1.00 90.38 74 GLU A C 1
ATOM 623 O O . GLU A 1 74 ? 15.304 -3.402 -7.711 1.00 90.38 74 GLU A O 1
ATOM 628 N N . GLU A 1 75 ? 15.487 -2.155 -9.570 1.00 89.81 75 GLU A N 1
ATOM 629 C CA . GLU A 1 75 ? 14.644 -1.054 -9.109 1.00 89.81 75 GLU A CA 1
ATOM 630 C C . GLU A 1 75 ? 13.213 -1.536 -8.829 1.00 89.81 75 GLU A C 1
ATOM 632 O O . GLU A 1 75 ? 12.657 -1.233 -7.774 1.00 89.81 75 GLU A O 1
ATOM 637 N N . GLY A 1 76 ? 12.639 -2.358 -9.715 1.00 89.12 76 GLY A N 1
ATOM 638 C CA . GLY A 1 76 ? 11.327 -2.973 -9.505 1.00 89.12 76 GLY A CA 1
ATOM 639 C C . GLY A 1 76 ? 11.271 -3.811 -8.225 1.00 89.12 76 GLY A C 1
ATOM 640 O O . GLY A 1 76 ? 10.392 -3.620 -7.387 1.00 89.12 76 GLY A O 1
ATOM 641 N N . LEU A 1 77 ? 12.253 -4.689 -8.009 1.00 89.06 77 LEU A N 1
ATOM 642 C CA . LEU A 1 77 ? 12.344 -5.489 -6.784 1.00 89.06 77 LEU A CA 1
ATOM 643 C C . LEU A 1 77 ? 12.513 -4.615 -5.537 1.00 89.06 77 LEU A C 1
ATOM 645 O O . LEU A 1 77 ? 11.931 -4.920 -4.495 1.00 89.06 77 LEU A O 1
ATOM 649 N N . ARG A 1 78 ? 13.279 -3.523 -5.634 1.00 90.31 78 ARG A N 1
ATOM 650 C CA . ARG A 1 78 ? 13.458 -2.559 -4.543 1.00 90.31 78 ARG A CA 1
ATOM 651 C C . ARG A 1 78 ? 12.133 -1.901 -4.161 1.00 90.31 78 ARG A C 1
ATOM 653 O O . ARG A 1 78 ? 11.776 -1.919 -2.985 1.00 90.31 78 ARG A O 1
ATOM 660 N N . TYR A 1 79 ? 11.388 -1.365 -5.128 1.00 86.94 79 TYR A N 1
ATOM 661 C CA . TYR A 1 79 ? 10.094 -0.721 -4.870 1.00 86.94 79 TYR A CA 1
ATOM 662 C C . TYR A 1 79 ? 9.040 -1.704 -4.363 1.00 86.94 79 TYR A C 1
ATOM 664 O O . TYR A 1 79 ? 8.321 -1.393 -3.412 1.00 86.94 79 TYR A O 1
ATOM 672 N N . TRP A 1 80 ? 9.006 -2.917 -4.916 1.00 86.56 80 TRP A N 1
ATOM 673 C CA . TRP A 1 80 ? 8.141 -3.979 -4.414 1.00 86.56 80 TRP A CA 1
ATOM 674 C C . TRP A 1 80 ? 8.442 -4.308 -2.945 1.00 86.56 80 TRP A C 1
ATOM 676 O O . TRP A 1 80 ? 7.526 -4.330 -2.124 1.00 86.56 80 TRP A O 1
ATOM 686 N N . ARG A 1 81 ? 9.723 -4.468 -2.579 1.00 88.62 81 ARG A N 1
ATOM 687 C CA . ARG A 1 81 ? 10.133 -4.696 -1.181 1.00 88.62 81 ARG A CA 1
ATOM 688 C C . ARG A 1 81 ? 9.708 -3.553 -0.267 1.00 88.62 81 ARG A C 1
ATOM 690 O O . ARG A 1 81 ? 9.202 -3.821 0.814 1.00 88.62 81 ARG A O 1
ATOM 697 N N . LEU A 1 82 ? 9.865 -2.298 -0.696 1.00 84.19 82 LEU A N 1
ATOM 698 C CA . LEU A 1 82 ? 9.420 -1.132 0.078 1.00 84.19 82 LEU A CA 1
ATOM 699 C C . LEU A 1 82 ? 7.903 -1.144 0.325 1.00 84.19 82 LEU A C 1
ATOM 701 O O . LEU A 1 82 ? 7.454 -0.761 1.407 1.00 84.19 82 LEU A O 1
ATOM 705 N N . CYS A 1 83 ? 7.116 -1.621 -0.644 1.00 81.31 83 CYS A N 1
ATOM 706 C CA . CYS A 1 83 ? 5.662 -1.717 -0.517 1.00 81.31 83 CYS A CA 1
ATOM 707 C C . CYS A 1 83 ? 5.227 -2.698 0.585 1.00 81.31 83 CYS A C 1
ATOM 709 O O . CYS A 1 83 ? 4.249 -2.423 1.281 1.00 81.31 83 CYS A O 1
ATOM 711 N N . VAL A 1 84 ? 5.960 -3.799 0.772 1.00 81.94 84 VAL A N 1
ATOM 712 C CA . VAL A 1 84 ? 5.635 -4.864 1.744 1.00 81.94 84 VAL A CA 1
ATOM 713 C C . VAL A 1 84 ? 6.479 -4.813 3.022 1.00 81.94 84 VAL A C 1
ATOM 715 O O . VAL A 1 84 ? 6.336 -5.669 3.890 1.00 81.94 84 V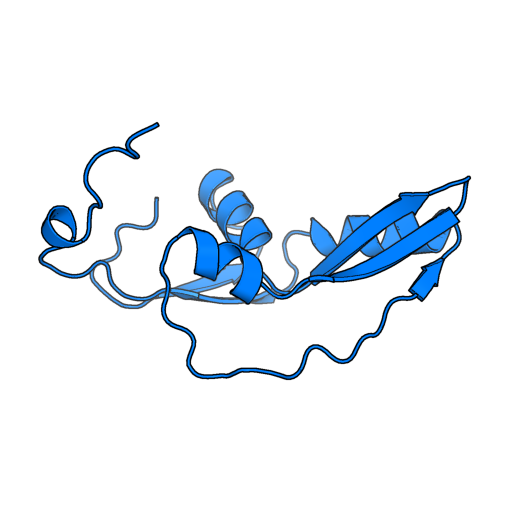AL A O 1
ATOM 718 N N . LEU A 1 85 ? 7.377 -3.831 3.137 1.00 85.44 85 LEU A N 1
ATOM 719 C CA . LEU A 1 85 ? 8.290 -3.708 4.267 1.00 85.44 85 LEU A CA 1
ATOM 720 C C . LEU A 1 85 ? 7.526 -3.422 5.568 1.00 85.44 85 LEU A C 1
ATOM 722 O O . LEU A 1 85 ? 6.846 -2.397 5.664 1.00 85.44 85 LEU A O 1
ATOM 726 N N . SER A 1 86 ? 7.730 -4.279 6.569 1.00 85.75 86 SER A N 1
ATOM 727 C CA . SER A 1 86 ? 7.380 -4.034 7.974 1.00 85.75 86 SER A CA 1
ATOM 728 C C . SER A 1 86 ? 8.418 -3.140 8.658 1.00 85.75 86 SER A C 1
ATOM 730 O O . SER A 1 86 ? 9.569 -3.097 8.220 1.00 85.75 86 SER A O 1
ATOM 732 N N . LYS A 1 87 ? 8.084 -2.535 9.801 1.00 89.31 87 LYS A N 1
ATOM 733 C CA . LYS A 1 87 ? 8.991 -1.656 10.574 1.00 89.31 87 LYS A CA 1
ATOM 734 C C . LYS A 1 87 ? 9.386 -0.387 9.817 1.00 89.31 87 LYS A C 1
ATOM 736 O O . LYS A 1 87 ? 10.442 0.198 10.048 1.00 89.31 87 LYS A O 1
ATOM 741 N N . SER A 1 88 ? 8.533 0.065 8.906 1.00 85.50 88 SER A N 1
ATOM 742 C CA . SER A 1 88 ? 8.755 1.278 8.119 1.00 85.50 88 SER A CA 1
ATOM 743 C C . SER A 1 88 ? 8.543 2.575 8.909 1.00 85.50 88 SER A C 1
ATOM 745 O O . SER A 1 88 ? 8.750 3.656 8.362 1.00 85.50 88 SER A O 1
ATOM 747 N N . SER A 1 89 ? 8.075 2.501 10.163 1.00 88.00 89 SER A N 1
ATOM 748 C CA . SER A 1 89 ? 7.648 3.654 10.975 1.00 88.00 89 SER A CA 1
ATOM 749 C C . SER A 1 89 ? 6.510 4.479 10.354 1.00 88.00 89 SER A C 1
ATOM 751 O O . SER A 1 89 ? 6.226 5.598 10.800 1.00 88.00 89 SER A O 1
ATOM 753 N N . SER A 1 90 ? 5.841 3.926 9.337 1.00 84.81 90 SER A N 1
ATOM 754 C CA . SER A 1 90 ? 4.668 4.528 8.709 1.00 84.81 90 SER A CA 1
ATOM 755 C C . SER A 1 90 ? 3.504 4.566 9.698 1.00 84.81 90 SER A C 1
ATOM 757 O O . SER A 1 90 ? 3.390 3.716 10.581 1.00 84.81 90 SER A O 1
ATOM 759 N N . LYS A 1 91 ? 2.640 5.575 9.567 1.00 86.25 91 LYS A N 1
ATOM 760 C CA . LYS A 1 91 ? 1.563 5.852 10.525 1.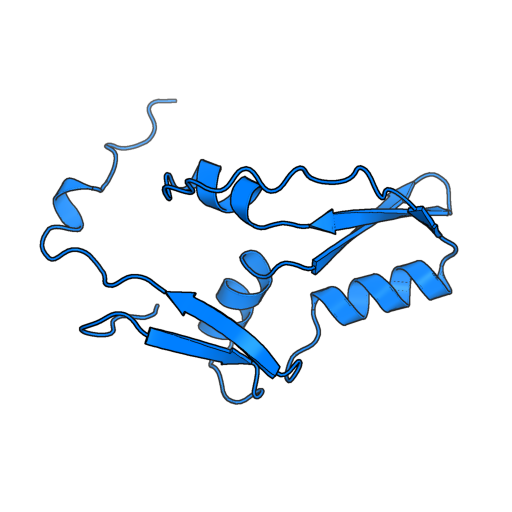00 86.25 91 LYS A CA 1
ATOM 761 C C . LYS A 1 91 ? 0.249 6.038 9.780 1.00 86.25 91 LYS A C 1
ATOM 763 O O . LYS A 1 91 ? 0.229 6.739 8.77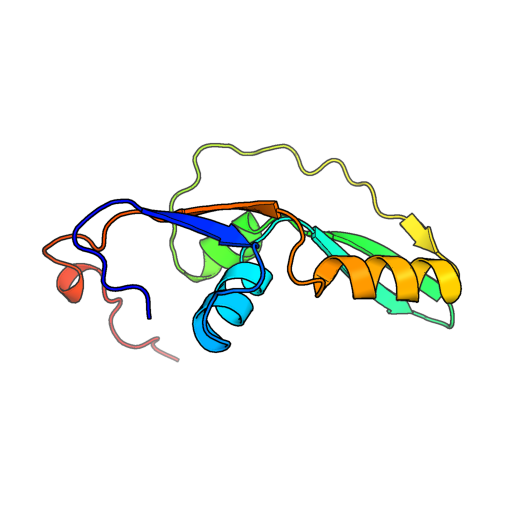2 1.00 86.25 91 LYS A O 1
ATOM 768 N N . ALA A 1 92 ? -0.830 5.468 10.304 1.00 83.00 92 ALA A N 1
ATOM 769 C CA . ALA A 1 92 ? -2.189 5.719 9.829 1.00 83.00 92 ALA A CA 1
ATOM 770 C C . ALA A 1 92 ? -3.108 6.031 11.008 1.00 83.00 92 ALA A C 1
ATOM 772 O O . ALA A 1 92 ? -2.940 5.494 12.106 1.00 83.00 92 ALA A O 1
ATOM 773 N N . TRP A 1 93 ? -4.071 6.913 10.765 1.00 81.69 93 TRP A N 1
ATOM 774 C CA . TRP A 1 93 ? -5.150 7.202 11.697 1.00 81.69 93 TRP A CA 1
ATOM 775 C C . TRP A 1 93 ? -6.396 6.470 11.240 1.00 81.69 93 TRP A C 1
ATOM 777 O O . TRP A 1 93 ? -6.820 6.617 10.098 1.00 81.69 93 TRP A O 1
ATOM 787 N N . PHE A 1 94 ? -6.978 5.702 12.147 1.00 77.69 94 PHE A N 1
ATOM 788 C CA . PHE A 1 94 ? -8.206 4.978 11.898 1.00 77.69 94 PHE A CA 1
ATOM 789 C C . PHE A 1 94 ? -9.363 5.664 12.615 1.00 77.69 94 PHE A C 1
ATOM 791 O O . PHE A 1 94 ? -9.230 5.987 13.803 1.00 77.69 94 PHE A O 1
ATOM 798 N N . PRO A 1 95 ? -10.489 5.902 11.9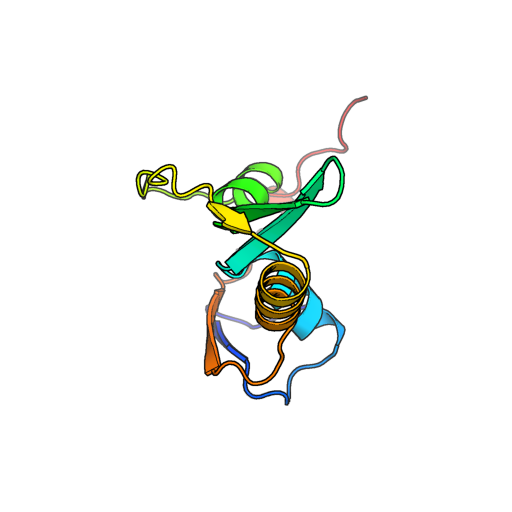21 1.00 72.31 95 PRO A N 1
ATOM 799 C CA . PRO A 1 95 ? -11.671 6.456 12.552 1.00 72.31 95 PRO A CA 1
ATOM 800 C C . PRO A 1 95 ? -12.276 5.444 13.528 1.00 72.31 95 PRO A C 1
ATOM 802 O O . PRO A 1 95 ? -12.106 4.232 13.394 1.00 72.31 95 PRO A O 1
ATOM 805 N N . CYS A 1 96 ? -13.016 5.961 14.505 1.00 70.50 96 CYS A N 1
ATOM 806 C CA . CYS A 1 96 ? -13.824 5.135 15.392 1.00 70.50 96 CYS A CA 1
ATOM 807 C C . CYS A 1 96 ? -14.871 4.354 14.581 1.00 70.50 96 CYS A C 1
ATOM 809 O O . CYS A 1 96 ? -15.439 4.886 13.621 1.00 70.50 96 CYS A O 1
ATOM 811 N N . LEU A 1 97 ? -15.170 3.119 14.996 1.00 66.69 97 LEU A N 1
ATOM 812 C CA . LEU A 1 97 ? -16.369 2.439 14.524 1.00 66.69 97 LEU A CA 1
ATOM 813 C C . LEU A 1 97 ? -17.588 3.248 14.993 1.00 66.69 97 LEU A C 1
ATOM 815 O O . LEU A 1 97 ? -17.781 3.421 16.196 1.00 66.69 97 LEU A O 1
ATOM 819 N N . PRO A 1 98 ? -18.429 3.764 14.083 1.00 61.12 98 PRO A N 1
ATOM 820 C CA . PRO A 1 98 ? -19.613 4.504 14.489 1.00 61.12 98 PRO A CA 1
ATOM 821 C C . PRO A 1 98 ? -20.507 3.611 15.355 1.00 61.12 98 PRO A C 1
ATOM 823 O O . PRO A 1 98 ? -20.727 2.445 15.025 1.00 61.12 98 PRO A O 1
ATOM 826 N N . ALA A 1 99 ? -21.077 4.171 16.428 1.00 61.84 99 ALA A N 1
ATOM 827 C CA . ALA A 1 99 ? -21.925 3.444 17.385 1.00 61.84 99 ALA A CA 1
ATOM 828 C C . ALA A 1 99 ? -23.079 2.658 16.719 1.00 61.84 99 ALA A C 1
ATOM 830 O O . ALA A 1 99 ? -23.572 1.674 17.260 1.00 61.84 99 ALA A O 1
ATOM 831 N N . ASN A 1 100 ? -23.476 3.064 15.507 1.00 62.78 100 ASN A N 1
ATOM 832 C CA . ASN A 1 100 ? -24.472 2.402 14.670 1.00 62.78 100 ASN A CA 1
ATOM 833 C C . ASN A 1 100 ? -23.863 1.759 13.410 1.00 62.78 100 ASN A C 1
ATOM 835 O O . ASN A 1 100 ? -24.462 1.851 12.341 1.00 62.78 100 ASN A O 1
ATOM 839 N N . ALA A 1 101 ? -22.702 1.102 13.496 1.00 59.12 101 ALA A N 1
ATOM 840 C CA . ALA A 1 101 ? -22.055 0.444 12.350 1.00 59.12 101 ALA A CA 1
ATOM 841 C C . ALA A 1 101 ? -23.014 -0.473 11.558 1.00 59.12 101 ALA A C 1
ATOM 843 O O . ALA A 1 101 ? -22.982 -0.491 10.331 1.00 59.12 101 ALA A O 1
ATOM 844 N N . LYS A 1 102 ? -23.969 -1.127 12.240 1.00 59.44 102 LYS A N 1
ATOM 845 C CA . LYS A 1 102 ? -25.037 -1.932 11.615 1.00 59.44 102 LYS A CA 1
ATOM 846 C C . LYS A 1 102 ? -25.945 -1.151 10.647 1.00 59.44 102 LYS A C 1
ATOM 848 O O . LYS A 1 102 ? -26.487 -1.756 9.730 1.00 59.44 102 LYS A O 1
ATOM 853 N N . LYS A 1 103 ? -26.125 0.167 10.824 1.00 58.25 103 LYS A N 1
ATOM 854 C CA . LYS A 1 103 ? -26.883 1.033 9.892 1.00 58.25 103 LYS A CA 1
ATOM 855 C C . LYS A 1 103 ? -26.077 1.431 8.651 1.00 58.25 103 LYS A C 1
ATOM 857 O O . LYS A 1 103 ? -26.677 1.871 7.678 1.00 58.25 103 LYS A O 1
ATOM 862 N N . LEU A 1 104 ? -24.751 1.303 8.698 1.00 56.19 104 LEU A N 1
ATOM 863 C CA . LEU A 1 104 ? -23.841 1.639 7.598 1.00 56.19 104 LEU A CA 1
ATOM 864 C C . LEU A 1 104 ? -23.437 0.408 6.776 1.00 56.19 104 LEU A C 1
ATOM 866 O O . LEU A 1 104 ? -22.741 0.539 5.774 1.00 56.19 104 LEU A O 1
ATOM 870 N N . CYS A 1 105 ? -23.897 -0.784 7.161 1.00 56.03 105 CYS A N 1
ATOM 871 C CA . CYS A 1 105 ? -23.815 -1.957 6.308 1.00 56.03 105 CYS A CA 1
ATOM 872 C C . CYS A 1 105 ? -24.725 -1.753 5.093 1.00 56.03 105 CYS A C 1
ATOM 874 O O . CYS A 1 105 ? -25.951 -1.688 5.217 1.00 56.03 105 CYS A O 1
ATOM 876 N N . LEU A 1 106 ? -24.125 -1.678 3.907 1.00 56.00 106 LEU A N 1
ATOM 877 C CA . LEU A 1 106 ? -24.866 -1.804 2.660 1.00 56.00 106 LEU A CA 1
ATOM 878 C C . LEU A 1 106 ? -25.588 -3.158 2.658 1.00 56.00 106 LEU A C 1
ATOM 880 O O . LEU A 1 106 ? -25.035 -4.177 3.080 1.00 56.00 106 LEU A O 1
ATOM 884 N N . LYS A 1 107 ? -26.842 -3.173 2.189 1.00 62.56 107 LYS A N 1
ATOM 885 C CA . LYS A 1 107 ? -27.523 -4.433 1.863 1.00 62.56 107 LYS A CA 1
ATOM 886 C C . LYS A 1 107 ? -26.646 -5.198 0.868 1.00 62.56 107 LYS A C 1
ATOM 888 O O . LYS A 1 107 ? -25.942 -4.561 0.086 1.00 62.56 107 LYS A O 1
ATOM 893 N N . ALA A 1 108 ? -26.694 -6.532 0.919 1.00 59.38 108 ALA A N 1
ATOM 894 C CA . ALA A 1 108 ? -25.925 -7.405 0.034 1.00 59.38 108 ALA A CA 1
ATOM 895 C C . ALA A 1 108 ? -25.886 -6.847 -1.396 1.00 59.38 108 ALA A C 1
ATOM 897 O O . ALA A 1 108 ? -26.921 -6.412 -1.913 1.00 59.38 108 ALA A O 1
ATOM 898 N N . TYR A 1 109 ? -24.689 -6.834 -1.989 1.00 46.78 109 TYR A N 1
ATOM 899 C CA . TYR A 1 109 ? -24.482 -6.383 -3.360 1.00 46.78 109 TYR 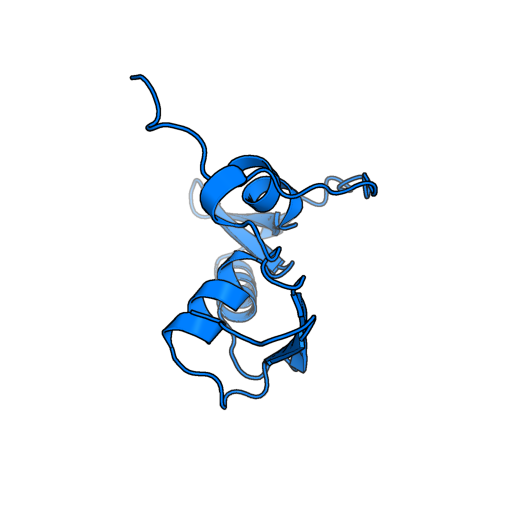A CA 1
ATOM 900 C C . TYR A 1 109 ? -25.470 -7.144 -4.246 1.00 46.78 109 TYR A C 1
ATOM 902 O O . TYR A 1 109 ? -25.431 -8.374 -4.304 1.00 46.78 109 TYR A O 1
ATOM 910 N N . LYS A 1 110 ? -26.426 -6.433 -4.850 1.00 52.78 110 LYS A N 1
ATOM 911 C CA . LYS A 1 110 ? -27.304 -7.053 -5.839 1.00 52.78 110 LYS A CA 1
ATOM 912 C C . LYS A 1 110 ? -26.454 -7.246 -7.088 1.00 52.78 110 LYS A C 1
ATOM 914 O O . LYS A 1 110 ? -26.019 -6.253 -7.666 1.00 52.78 110 LYS A O 1
ATOM 919 N N . ALA A 1 111 ? -26.156 -8.505 -7.395 1.00 48.97 111 ALA A N 1
ATOM 920 C CA . ALA A 1 111 ? -25.579 -8.909 -8.670 1.00 48.97 111 ALA A CA 1
ATOM 921 C C . ALA A 1 111 ? -26.536 -8.577 -9.822 1.00 48.97 111 ALA A C 1
ATOM 923 O O . ALA A 1 111 ? -27.769 -8.614 -9.583 1.00 48.97 111 ALA A O 1
#

pLDDT: mean 74.25, std 15.07, range [38.59, 92.31]

Secondary structure (DSSP, 8-state):
----SS-EEEE-SS-S-HHHHHHHHHTS-EEEEEEETTEEEEEEE-THHHHHHTT-------------EEE-HHHHHHHHHHHH-SS---EEEEPPPPTTHHHHS------

Organism: Sesamum radiatum (NCBI:txid300843)

Radius of gyration: 16.74 Å; chains: 1; bounding box: 44×26×43 Å